Protein AF-A0A919E619-F1 (afdb_monomer_lite)

Radius of gyration: 32.6 Å; chains: 1; bounding box: 49×65×111 Å

Foldseek 3Di:
DDDDDDDDDDDDDDDDDDDDPPPPPDPPDDDPDDDVPDDDDDDVVVVVVPDDDDFFDLPPDDPVLQDAQDPPVPPLGTLLLVCLQVQFPFGFDADPSRDTHWTWHADPVVRDIDITSVRDDDADPCHLSNVRRVPCVPPDSVVSNCSNRDPPDPVVD

InterPro domains:
  IPR011089 GmrSD restriction endonucleases, C-terminal domain [PF07510] (106-152)

Organism: NCBI:txid66376

pLDDT: mean 85.02, std 18.15, range [36.44, 98.44]

Secondary structure (DSSP, 8-state):
--------PPPP-PPP--------------PPPPPTT------HHHHHHTSPP-----TT--GGGS-----SSSSS--HHHHHHHHS-SBPPEE-GGG-EES-EEEETTTTEEEESTTS-----SS-HHHHHHTTGGGS-HHHHHHHHT----GGG-

Sequence (157 aa):
MRLTRTAAAAAAVAALLIPATAHTAAAATPRSHAAPGETVTLPVREALAELPVRDEDRTGYERSKFKHWIDADRDGCNTRAEVLKAEAVLAPVQGANCTLTGGQWYSPYDDRYIDGARGLDIDHLVPLAEAWDSGAYAWSAKEREAYANDLGDDRAR

Structure (mmCIF, N/CA/C/O backbone):
data_AF-A0A919E619-F1
#
_entry.id   AF-A0A919E619-F1
#
loop_
_atom_site.group_PDB
_atom_site.id
_atom_site.type_symbol
_atom_site.label_atom_id
_atom_site.label_alt_id
_atom_site.label_comp_id
_atom_site.label_asym_id
_atom_site.label_entity_id
_atom_site.label_seq_id
_atom_site.pdbx_PDB_ins_code
_atom_site.Cartn_x
_atom_site.Cartn_y
_atom_site.Cartn_z
_atom_site.occupancy
_atom_site.B_iso_or_equiv
_atom_site.auth_seq_id
_atom_site.auth_comp_id
_atom_site.auth_asym_id
_atom_site.auth_atom_id
_atom_site.pdbx_PDB_model_num
ATOM 1 N N . MET A 1 1 ? 28.798 -51.598 -92.350 1.00 36.44 1 MET A N 1
ATOM 2 C CA . MET A 1 1 ? 29.262 -50.701 -91.266 1.00 36.44 1 MET A CA 1
ATOM 3 C C . MET A 1 1 ? 28.036 -50.290 -90.453 1.00 36.44 1 MET A C 1
ATOM 5 O O . MET A 1 1 ? 26.972 -50.169 -91.037 1.00 36.44 1 MET A O 1
ATOM 9 N N . ARG A 1 2 ? 28.172 -50.271 -89.124 1.00 47.00 2 ARG A N 1
ATOM 10 C CA . ARG A 1 2 ? 27.143 -50.451 -88.071 1.00 47.00 2 ARG A CA 1
ATOM 11 C C . ARG A 1 2 ? 25.943 -49.485 -88.120 1.00 47.00 2 ARG A C 1
ATOM 13 O O . ARG A 1 2 ? 26.144 -48.334 -88.475 1.00 47.00 2 ARG A O 1
ATOM 20 N N . LEU A 1 3 ? 24.784 -49.910 -87.584 1.00 39.28 3 LEU A N 1
ATOM 21 C CA . LEU A 1 3 ? 24.227 -49.415 -86.300 1.00 39.28 3 LEU A CA 1
ATOM 22 C C . LEU A 1 3 ? 22.817 -49.980 -86.003 1.00 39.28 3 LEU A C 1
ATOM 24 O O . LEU A 1 3 ? 21.845 -49.660 -86.673 1.00 39.28 3 LEU A O 1
ATOM 28 N N . THR A 1 4 ? 22.712 -50.781 -84.940 1.00 55.25 4 THR A N 1
ATOM 29 C CA . THR A 1 4 ? 21.477 -51.068 -84.188 1.00 55.25 4 THR A CA 1
ATOM 30 C C . THR A 1 4 ? 21.164 -49.907 -83.246 1.00 55.25 4 THR A C 1
ATOM 32 O O . THR A 1 4 ? 22.076 -49.516 -82.516 1.00 55.25 4 THR A O 1
ATOM 35 N N . ARG A 1 5 ? 19.910 -49.435 -83.155 1.00 50.75 5 ARG A N 1
ATOM 36 C CA . ARG A 1 5 ? 19.396 -48.734 -81.957 1.00 50.75 5 ARG A CA 1
ATOM 37 C C . ARG A 1 5 ? 17.894 -48.961 -81.746 1.00 50.75 5 ARG A C 1
ATOM 39 O O . ARG A 1 5 ? 17.068 -48.515 -82.532 1.00 50.75 5 ARG A O 1
ATOM 46 N N . THR A 1 6 ? 17.588 -49.640 -80.646 1.00 48.75 6 THR A N 1
ATOM 47 C CA . THR A 1 6 ? 16.303 -49.693 -79.941 1.00 48.75 6 THR A CA 1
ATOM 48 C C . THR A 1 6 ? 15.999 -48.347 -79.277 1.00 48.75 6 THR A C 1
ATOM 50 O O . THR A 1 6 ? 16.904 -47.733 -78.712 1.00 48.75 6 THR A O 1
ATOM 53 N N . ALA A 1 7 ? 14.737 -47.915 -79.296 1.00 47.16 7 ALA A N 1
ATOM 54 C CA . ALA A 1 7 ? 14.246 -46.755 -78.551 1.00 47.16 7 ALA A CA 1
ATOM 55 C C . ALA A 1 7 ? 13.403 -47.218 -77.351 1.00 47.16 7 ALA A C 1
ATOM 57 O O . ALA A 1 7 ? 12.546 -48.086 -77.501 1.00 47.16 7 ALA A O 1
ATOM 58 N N . ALA A 1 8 ? 13.645 -46.630 -76.178 1.00 47.50 8 ALA A N 1
ATOM 59 C CA . ALA A 1 8 ? 12.802 -46.751 -74.990 1.00 47.50 8 ALA A CA 1
ATOM 60 C C . ALA A 1 8 ? 12.092 -45.409 -74.752 1.00 47.50 8 ALA A C 1
ATOM 62 O O . ALA A 1 8 ? 12.715 -44.352 -74.859 1.00 47.50 8 ALA A O 1
ATOM 63 N N . ALA A 1 9 ? 10.790 -45.459 -74.470 1.00 45.00 9 ALA A N 1
ATOM 64 C CA . ALA A 1 9 ? 9.940 -44.295 -74.239 1.00 45.00 9 ALA A CA 1
ATOM 65 C C . ALA A 1 9 ? 10.062 -43.789 -72.790 1.00 45.00 9 ALA A C 1
ATOM 67 O O . ALA A 1 9 ? 10.068 -44.582 -71.850 1.00 45.00 9 ALA A O 1
ATOM 68 N N . ALA A 1 10 ? 10.139 -42.468 -72.621 1.00 45.69 10 ALA A N 1
ATOM 69 C CA . ALA A 1 10 ? 10.160 -41.79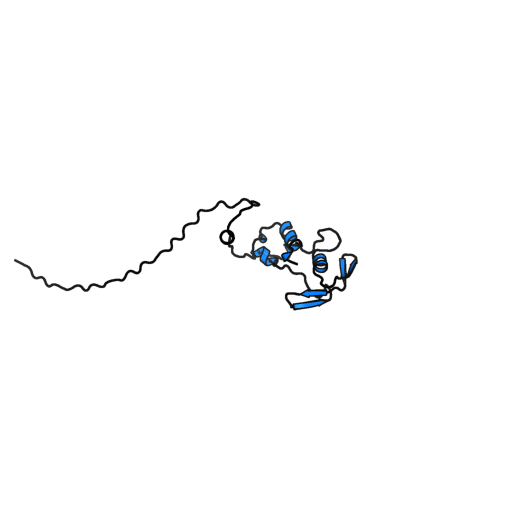1 -71.328 1.00 45.69 10 ALA A CA 1
ATOM 70 C C . ALA A 1 10 ? 8.739 -41.380 -70.902 1.00 45.69 10 ALA A C 1
ATOM 72 O O . ALA A 1 10 ? 7.985 -40.833 -71.706 1.00 45.69 10 ALA A O 1
ATOM 73 N N . ALA A 1 11 ? 8.394 -41.611 -69.634 1.00 48.22 11 ALA A N 1
ATOM 74 C CA . ALA A 1 11 ? 7.182 -41.099 -68.998 1.00 48.22 11 ALA A CA 1
ATOM 75 C C . ALA A 1 11 ? 7.477 -39.750 -68.320 1.00 48.22 11 ALA A C 1
ATOM 77 O O . ALA A 1 11 ? 8.456 -39.628 -67.583 1.00 48.22 11 ALA A O 1
ATOM 78 N N . ALA A 1 12 ? 6.637 -38.743 -68.564 1.00 47.53 12 ALA A N 1
ATOM 79 C CA . ALA A 1 12 ? 6.733 -37.425 -67.941 1.00 47.53 12 ALA A CA 1
ATOM 80 C C . ALA A 1 12 ? 5.801 -37.338 -66.720 1.00 47.53 12 ALA A C 1
ATOM 82 O O . ALA A 1 12 ? 4.609 -37.621 -66.827 1.00 47.53 12 ALA A O 1
ATOM 83 N N . VAL A 1 13 ? 6.340 -36.915 -65.574 1.00 49.47 13 VAL A N 1
ATOM 84 C CA . VAL A 1 13 ? 5.582 -36.567 -64.362 1.00 49.47 13 VAL A CA 1
ATOM 85 C C . VAL A 1 13 ? 5.574 -35.044 -64.248 1.00 49.47 13 VAL A C 1
ATOM 87 O O . VAL A 1 13 ? 6.632 -34.428 -64.143 1.00 49.47 13 VAL A O 1
ATOM 90 N N . ALA A 1 14 ? 4.393 -34.429 -64.296 1.00 51.25 14 ALA A N 1
ATOM 91 C CA . ALA A 1 14 ? 4.223 -32.991 -64.106 1.00 51.25 14 ALA A CA 1
ATOM 92 C C . ALA A 1 14 ? 4.040 -32.678 -62.611 1.00 51.25 14 ALA A C 1
ATOM 94 O O . ALA A 1 14 ? 3.075 -33.127 -61.996 1.00 51.25 14 ALA A O 1
ATOM 95 N N . ALA A 1 15 ? 4.963 -31.912 -62.028 1.00 53.16 15 ALA A N 1
ATOM 96 C CA . ALA A 1 15 ? 4.857 -31.403 -60.663 1.00 53.16 15 ALA A CA 1
ATOM 97 C C . ALA A 1 15 ? 4.093 -30.066 -60.654 1.00 53.16 15 ALA A C 1
ATOM 99 O O . ALA A 1 15 ? 4.497 -29.117 -61.326 1.00 53.16 15 ALA A O 1
ATOM 100 N N . LEU A 1 16 ? 2.996 -29.986 -59.893 1.00 48.22 16 LEU A N 1
ATOM 101 C CA . LEU A 1 16 ? 2.270 -28.739 -59.631 1.00 48.22 16 LEU A CA 1
ATOM 102 C C . LEU A 1 16 ? 3.033 -27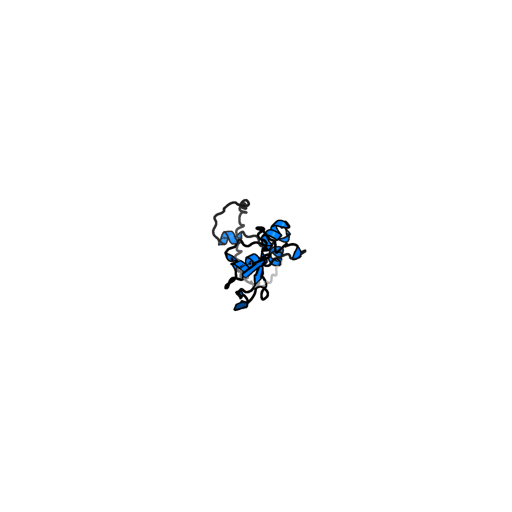.916 -58.578 1.00 48.22 16 LEU A C 1
ATOM 104 O O . LEU A 1 16 ? 3.170 -28.341 -57.432 1.00 48.22 16 LEU A O 1
ATOM 108 N N . LEU A 1 17 ? 3.513 -26.734 -58.962 1.00 50.62 17 LEU A N 1
ATOM 109 C CA . LEU A 1 17 ? 4.128 -25.753 -58.066 1.00 50.62 17 LEU A CA 1
ATOM 110 C C . LEU A 1 17 ? 3.039 -24.835 -57.493 1.00 50.62 17 LEU A C 1
ATOM 112 O O . LEU A 1 17 ? 2.422 -24.071 -58.233 1.00 50.62 17 LEU A O 1
ATOM 116 N N . ILE A 1 18 ? 2.813 -24.891 -56.180 1.00 58.03 18 ILE A N 1
ATOM 117 C CA . ILE A 1 18 ? 2.007 -23.899 -55.455 1.00 58.03 18 ILE A CA 1
ATOM 118 C C . ILE A 1 18 ? 2.952 -22.749 -55.067 1.00 58.03 18 ILE A C 1
ATOM 120 O O . ILE A 1 18 ? 3.949 -23.009 -54.389 1.00 58.03 18 ILE A O 1
ATOM 124 N N . PRO A 1 19 ? 2.699 -21.491 -55.470 1.00 51.16 19 PRO A N 1
ATOM 125 C CA . PRO A 1 19 ? 3.537 -20.378 -55.053 1.00 51.16 19 PRO A CA 1
ATOM 126 C C . PRO A 1 19 ? 3.273 -20.068 -53.576 1.00 51.16 19 PRO A C 1
ATOM 128 O O . PRO A 1 19 ? 2.187 -19.633 -53.198 1.00 51.16 19 PRO A O 1
ATOM 131 N N . ALA A 1 20 ? 4.278 -20.292 -52.731 1.00 58.88 20 ALA A N 1
ATOM 132 C CA . ALA A 1 20 ? 4.285 -19.797 -51.363 1.00 58.88 20 ALA A CA 1
ATOM 133 C C . ALA A 1 20 ? 4.417 -18.267 -51.401 1.00 58.88 20 ALA A C 1
ATOM 135 O O . ALA A 1 20 ? 5.482 -17.731 -51.707 1.00 58.88 20 ALA A O 1
ATOM 136 N N . THR A 1 21 ? 3.335 -17.546 -51.114 1.00 54.69 21 THR A N 1
ATOM 137 C CA . THR A 1 21 ? 3.385 -16.097 -50.905 1.00 54.69 21 THR A CA 1
ATOM 138 C C . THR A 1 21 ? 4.085 -15.818 -49.579 1.00 54.69 21 THR A C 1
ATOM 140 O O . THR A 1 21 ? 3.446 -15.768 -48.526 1.00 54.69 21 THR A O 1
ATOM 143 N N . ALA A 1 22 ? 5.406 -15.655 -49.622 1.00 56.50 22 ALA A N 1
ATOM 144 C CA . ALA A 1 22 ? 6.169 -15.117 -48.508 1.00 56.50 22 ALA A CA 1
ATOM 145 C C . ALA A 1 22 ? 5.629 -13.715 -48.188 1.00 56.50 22 ALA A C 1
ATOM 147 O O . ALA A 1 22 ? 5.787 -12.783 -48.974 1.00 56.50 22 ALA A O 1
ATOM 148 N N . HIS A 1 23 ? 4.947 -13.572 -47.051 1.00 51.53 23 HIS A N 1
ATOM 149 C CA . HIS A 1 23 ? 4.651 -12.259 -46.496 1.00 51.53 23 HIS A CA 1
ATOM 150 C C . HIS A 1 23 ? 5.977 -11.684 -46.003 1.00 51.53 23 HIS A C 1
ATOM 152 O O . HIS A 1 23 ? 6.459 -12.036 -44.929 1.00 51.53 23 HIS A O 1
ATOM 158 N N . THR A 1 24 ? 6.607 -10.836 -46.811 1.00 51.97 24 THR A N 1
ATOM 159 C CA . THR A 1 24 ? 7.704 -9.993 -46.343 1.00 51.97 24 THR A CA 1
ATOM 160 C C . THR A 1 24 ? 7.132 -9.022 -45.322 1.00 51.97 24 THR A C 1
ATOM 162 O O . THR A 1 24 ? 6.501 -8.032 -45.690 1.00 51.97 24 THR A O 1
ATOM 165 N N . ALA A 1 25 ? 7.327 -9.323 -44.039 1.00 58.81 25 ALA A N 1
ATOM 166 C CA . ALA A 1 25 ? 7.185 -8.339 -42.980 1.00 58.81 25 ALA A CA 1
ATOM 167 C C . ALA A 1 25 ? 8.130 -7.180 -43.316 1.00 58.81 25 ALA A C 1
ATOM 169 O O . ALA A 1 25 ? 9.348 -7.361 -43.374 1.00 58.81 25 ALA A O 1
ATOM 170 N N . ALA A 1 26 ? 7.568 -6.012 -43.626 1.00 54.78 26 ALA A N 1
ATOM 171 C CA . ALA A 1 26 ? 8.360 -4.808 -43.795 1.00 54.78 26 ALA A CA 1
ATOM 172 C C . ALA A 1 26 ? 9.127 -4.576 -42.488 1.00 54.78 26 ALA A C 1
ATOM 174 O O . ALA A 1 26 ? 8.517 -4.462 -41.425 1.00 54.78 26 ALA A O 1
ATOM 175 N N . ALA A 1 27 ? 10.458 -4.565 -42.561 1.00 56.19 27 ALA A N 1
ATOM 176 C CA . ALA A 1 27 ? 11.293 -4.237 -41.419 1.00 56.19 27 ALA A CA 1
ATOM 177 C C . ALA A 1 27 ? 10.933 -2.819 -40.960 1.00 56.19 27 ALA A C 1
ATOM 179 O O . ALA A 1 27 ? 11.127 -1.856 -41.704 1.00 56.19 27 ALA A O 1
ATOM 180 N N . ALA A 1 28 ? 10.358 -2.705 -39.762 1.00 56.31 28 ALA A N 1
ATOM 181 C CA . ALA A 1 28 ? 10.096 -1.420 -39.142 1.00 56.31 28 ALA A CA 1
ATOM 182 C C . ALA A 1 28 ? 11.437 -0.702 -38.950 1.00 56.31 28 ALA A C 1
ATOM 184 O O . ALA A 1 28 ? 12.350 -1.224 -38.310 1.00 56.31 28 ALA A O 1
ATOM 185 N N . THR A 1 29 ? 11.575 0.481 -39.543 1.00 53.09 29 THR A N 1
ATOM 186 C CA . THR A 1 29 ? 12.697 1.375 -39.265 1.00 53.09 29 THR A CA 1
ATOM 187 C C . THR A 1 29 ? 12.695 1.656 -37.761 1.00 53.09 29 THR A C 1
ATOM 189 O O . THR A 1 29 ? 11.638 2.045 -37.256 1.00 53.09 29 THR A O 1
ATOM 192 N N . PRO A 1 30 ? 13.809 1.474 -37.027 1.00 49.94 30 PRO A N 1
ATOM 193 C CA . PRO A 1 30 ? 13.835 1.789 -35.606 1.00 49.94 30 PRO A CA 1
ATOM 194 C C . PRO A 1 30 ? 13.538 3.280 -35.451 1.00 49.94 30 PRO A C 1
ATOM 196 O O . PRO A 1 30 ? 14.327 4.132 -35.869 1.00 49.94 30 PRO A O 1
ATOM 199 N N . ARG A 1 31 ? 12.359 3.605 -34.916 1.00 60.06 31 ARG A N 1
ATOM 200 C CA . ARG A 1 31 ? 12.050 4.972 -34.510 1.00 60.06 31 ARG A CA 1
ATOM 201 C C . ARG A 1 31 ? 12.901 5.275 -33.286 1.00 60.06 31 ARG A C 1
ATOM 203 O O . ARG A 1 31 ? 13.039 4.436 -32.401 1.00 60.06 31 ARG A O 1
ATOM 210 N N . SER A 1 32 ? 13.492 6.466 -33.258 1.00 64.19 32 SER A N 1
ATOM 211 C CA . SER A 1 32 ? 14.157 6.969 -32.059 1.00 64.19 32 SER A CA 1
ATOM 212 C C . SER A 1 32 ? 13.169 6.887 -30.899 1.00 64.19 32 SER A C 1
ATOM 214 O O . SER A 1 32 ? 12.089 7.469 -30.989 1.00 64.19 32 SER A O 1
ATOM 216 N N . HIS A 1 33 ? 13.516 6.161 -29.836 1.00 69.62 33 HIS A N 1
ATOM 217 C CA . HIS A 1 33 ? 12.731 6.199 -28.610 1.00 69.62 33 HIS A CA 1
ATOM 218 C C . HIS A 1 33 ? 12.692 7.641 -28.103 1.00 69.62 33 HIS A C 1
ATOM 220 O O . HIS A 1 33 ? 13.710 8.339 -28.122 1.00 69.62 33 HIS A O 1
ATOM 226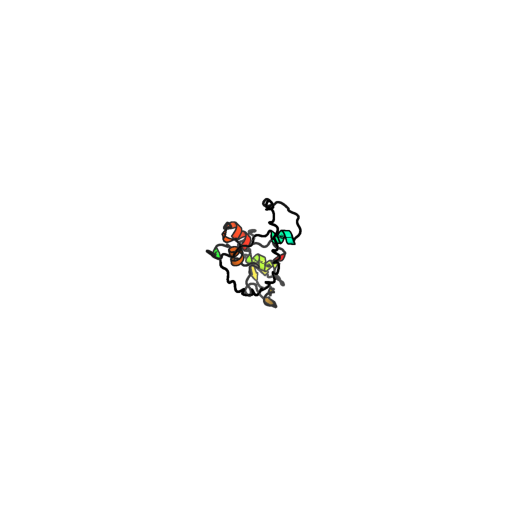 N N . ALA A 1 34 ? 11.506 8.082 -27.698 1.00 74.56 34 ALA A N 1
ATOM 227 C CA . ALA A 1 34 ? 11.336 9.380 -27.074 1.00 74.56 34 ALA A CA 1
ATOM 228 C C . ALA A 1 34 ? 12.135 9.444 -25.769 1.00 74.56 34 ALA A C 1
ATOM 230 O O . ALA A 1 34 ? 12.320 8.428 -25.086 1.00 74.56 34 ALA A O 1
ATOM 231 N N . ALA A 1 35 ? 12.633 10.629 -25.430 1.00 78.94 35 ALA A N 1
ATOM 232 C CA . ALA A 1 35 ? 13.346 10.814 -24.175 1.00 78.94 35 ALA A CA 1
ATOM 233 C C . ALA A 1 35 ? 12.387 10.630 -22.978 1.00 78.94 35 ALA A C 1
ATOM 235 O O . ALA A 1 35 ? 11.189 10.902 -23.098 1.00 78.94 35 ALA A O 1
ATOM 236 N N . PRO A 1 36 ? 12.877 10.205 -21.796 1.00 76.69 36 PRO A N 1
ATOM 237 C CA . PRO A 1 36 ? 12.048 10.150 -20.594 1.00 76.69 36 PRO A CA 1
ATOM 238 C C . PRO A 1 36 ? 11.363 11.500 -20.325 1.00 76.69 36 PRO A C 1
ATOM 240 O O . PRO A 1 36 ? 12.031 12.527 -20.220 1.00 76.69 36 PRO A O 1
ATOM 243 N N . GLY A 1 37 ? 10.031 11.495 -20.221 1.00 79.50 37 GLY A N 1
ATOM 244 C CA . GLY A 1 37 ? 9.216 12.699 -20.001 1.00 79.50 37 GLY A CA 1
ATOM 245 C C . GLY A 1 37 ? 8.816 13.468 -21.269 1.00 79.50 37 GLY A C 1
ATOM 246 O O . GLY A 1 37 ? 8.086 14.453 -21.171 1.00 79.50 37 GLY A O 1
ATOM 247 N N . GLU A 1 38 ? 9.244 13.033 -22.455 1.00 87.75 38 GLU A N 1
ATOM 248 C CA . GLU A 1 38 ? 8.795 13.608 -23.722 1.00 87.75 38 GLU A CA 1
ATOM 249 C C . GLU A 1 38 ? 7.346 13.197 -24.026 1.00 87.75 38 GLU A C 1
ATOM 251 O O . GLU A 1 38 ? 6.972 12.026 -23.946 1.00 87.75 38 GLU A O 1
ATOM 256 N N . THR A 1 39 ? 6.511 14.172 -24.387 1.00 87.38 39 THR A N 1
ATOM 257 C CA . THR A 1 39 ? 5.135 13.898 -24.814 1.00 87.38 39 THR A CA 1
ATOM 258 C C . THR A 1 39 ? 5.126 13.510 -26.286 1.00 87.38 39 THR A C 1
ATOM 260 O O . THR A 1 39 ? 5.416 14.337 -27.149 1.00 87.38 39 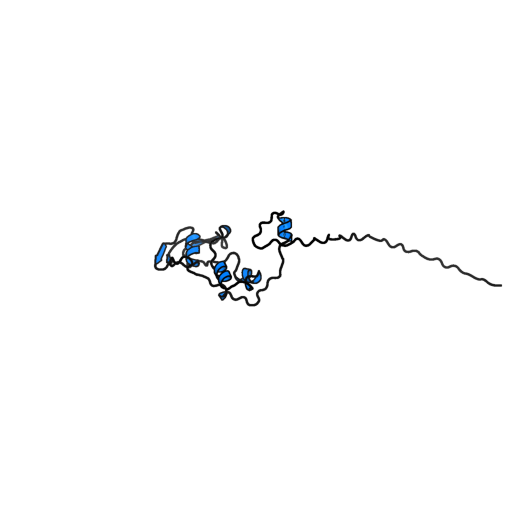THR A O 1
ATOM 263 N N . VAL A 1 40 ? 4.736 12.271 -26.579 1.00 85.19 40 VAL A N 1
ATOM 264 C CA . VAL A 1 40 ? 4.594 11.763 -27.949 1.00 85.19 40 VAL A CA 1
ATOM 265 C C . VAL A 1 40 ? 3.117 11.563 -28.271 1.00 85.19 40 VAL A C 1
ATOM 267 O O . VAL A 1 40 ? 2.365 11.028 -27.461 1.00 85.19 40 VAL A O 1
ATOM 270 N N . THR A 1 41 ? 2.690 11.973 -29.468 1.00 90.44 41 THR A N 1
ATOM 271 C CA . THR A 1 41 ? 1.334 11.712 -29.976 1.00 90.44 41 THR A CA 1
ATOM 272 C C . THR A 1 41 ? 1.396 10.701 -31.114 1.00 90.44 41 THR A C 1
ATOM 274 O O . THR A 1 41 ? 2.025 10.958 -32.138 1.00 90.44 41 THR A O 1
ATOM 277 N N . LEU A 1 42 ? 0.734 9.559 -30.938 1.00 90.31 42 LEU A N 1
ATOM 278 C CA . LEU A 1 42 ? 0.667 8.476 -31.914 1.00 90.31 42 LEU A CA 1
ATOM 279 C C . LEU A 1 42 ? -0.644 7.685 -31.748 1.00 90.31 42 LEU A C 1
ATOM 281 O O . LEU A 1 42 ? -1.249 7.726 -30.672 1.00 90.31 42 LEU A O 1
ATOM 285 N N . PRO A 1 43 ? -1.120 6.971 -32.786 1.00 94.94 43 PRO A N 1
ATOM 286 C CA . PRO A 1 43 ? -2.285 6.100 -32.661 1.00 94.94 43 PRO A CA 1
ATOM 287 C C . PRO A 1 43 ? -2.079 5.034 -31.574 1.00 94.94 43 PRO A C 1
ATOM 289 O O . PRO A 1 43 ? -1.019 4.419 -31.502 1.00 94.94 43 PRO A O 1
ATOM 292 N N . VAL A 1 44 ? -3.108 4.742 -30.767 1.00 93.06 44 VAL A N 1
ATOM 293 C CA . VAL A 1 44 ? -2.978 3.828 -29.609 1.00 93.06 44 VAL A CA 1
ATOM 294 C C . VAL A 1 44 ? -2.446 2.439 -29.977 1.00 93.06 44 VAL A C 1
ATOM 296 O O . VAL A 1 44 ? -1.662 1.866 -29.233 1.00 93.06 44 VAL A O 1
ATOM 299 N N . ARG A 1 45 ? -2.819 1.893 -31.145 1.00 94.62 45 ARG A N 1
ATOM 300 C CA . ARG A 1 45 ? -2.301 0.590 -31.601 1.00 94.62 45 ARG A CA 1
ATOM 301 C C . ARG A 1 45 ? -0.805 0.632 -31.879 1.00 94.62 45 ARG A C 1
ATOM 303 O O . ARG A 1 45 ? -0.128 -0.351 -31.615 1.00 94.62 45 ARG A O 1
ATOM 310 N N . GLU A 1 46 ? -0.312 1.747 -32.411 1.00 92.44 46 GLU A N 1
ATOM 311 C CA . GLU A 1 46 ? 1.120 1.937 -32.632 1.00 92.44 46 GLU A CA 1
ATOM 312 C C . GLU A 1 46 ? 1.836 2.082 -31.288 1.00 92.44 46 GLU A C 1
ATOM 314 O O . GLU A 1 46 ? 2.842 1.421 -31.081 1.00 92.44 46 GLU A O 1
ATOM 319 N N . ALA A 1 47 ? 1.266 2.829 -30.334 1.00 90.19 47 ALA A N 1
ATOM 320 C CA . ALA A 1 47 ? 1.834 2.951 -28.989 1.00 90.19 47 ALA A CA 1
ATOM 321 C C . ALA A 1 47 ? 1.946 1.601 -28.270 1.00 90.19 47 ALA A C 1
ATOM 323 O O . ALA A 1 47 ? 2.977 1.298 -27.681 1.00 90.19 47 ALA A O 1
ATOM 324 N N . LEU A 1 48 ? 0.903 0.770 -28.352 1.00 92.12 48 LEU A N 1
ATOM 325 C CA . LEU A 1 48 ? 0.905 -0.568 -27.761 1.00 92.12 48 LEU A CA 1
ATOM 326 C C . LEU A 1 48 ? 1.937 -1.491 -28.419 1.00 92.12 48 LEU A C 1
ATOM 328 O O . LEU A 1 48 ? 2.555 -2.291 -27.726 1.00 92.12 48 LEU A O 1
ATOM 332 N N . ALA A 1 49 ? 2.134 -1.379 -29.735 1.00 92.00 49 ALA A N 1
ATOM 333 C CA . ALA A 1 49 ? 3.118 -2.181 -30.460 1.00 92.00 49 ALA A CA 1
ATOM 334 C C . ALA A 1 49 ? 4.574 -1.821 -30.105 1.00 92.00 49 ALA A C 1
ATOM 336 O O . ALA A 1 49 ? 5.467 -2.635 -30.323 1.00 92.00 49 ALA A O 1
ATOM 337 N N . GLU A 1 50 ? 4.806 -0.625 -29.563 1.00 87.69 50 GLU A N 1
ATOM 338 C CA . GLU A 1 50 ? 6.126 -0.151 -29.125 1.00 87.69 50 GLU A CA 1
ATOM 339 C C . GLU A 1 50 ? 6.432 -0.535 -27.662 1.00 87.69 50 GLU A C 1
ATOM 341 O O . GLU A 1 50 ? 7.560 -0.346 -27.202 1.00 87.69 50 GLU A O 1
ATOM 346 N N . LEU A 1 51 ? 5.462 -1.075 -26.906 1.00 88.19 51 LEU A N 1
ATOM 347 C CA . LEU A 1 51 ? 5.703 -1.497 -25.526 1.00 88.19 51 LEU A CA 1
ATOM 348 C C . LEU A 1 51 ? 6.642 -2.714 -25.491 1.00 88.19 51 LEU A C 1
ATOM 350 O O . LEU A 1 51 ? 6.357 -3.732 -26.128 1.00 88.19 51 LEU A O 1
ATOM 354 N N . PRO A 1 52 ? 7.747 -2.653 -24.727 1.00 86.38 52 PRO A N 1
ATOM 355 C CA . PRO A 1 52 ? 8.642 -3.788 -24.596 1.00 86.38 52 PRO A CA 1
ATOM 356 C C . PRO A 1 52 ? 7.943 -4.921 -23.842 1.00 86.38 52 PRO A C 1
ATOM 358 O O . PRO A 1 52 ? 7.523 -4.753 -22.700 1.00 86.38 52 PRO A O 1
ATOM 361 N N . VAL A 1 53 ? 7.876 -6.094 -24.469 1.00 90.44 53 VAL A N 1
ATOM 362 C CA . VAL A 1 53 ? 7.455 -7.337 -23.816 1.00 90.44 53 VAL A CA 1
ATOM 363 C C . VAL A 1 53 ? 8.689 -8.001 -23.218 1.00 90.44 53 VAL A C 1
ATOM 365 O O . VAL A 1 53 ? 9.719 -8.129 -23.885 1.00 90.44 53 VAL A O 1
ATOM 368 N N . ARG A 1 54 ? 8.599 -8.395 -21.951 1.00 87.62 54 ARG A N 1
ATOM 369 C CA . ARG A 1 54 ? 9.655 -9.103 -21.226 1.00 87.62 54 ARG A CA 1
ATOM 370 C C . ARG A 1 54 ? 9.039 -10.243 -20.432 1.00 87.62 54 ARG A C 1
ATOM 372 O O . ARG A 1 54 ? 7.862 -10.180 -20.094 1.00 87.62 54 ARG A O 1
ATOM 379 N N . ASP A 1 55 ? 9.854 -11.248 -20.150 1.00 92.25 55 ASP A N 1
ATOM 380 C CA . ASP A 1 55 ? 9.477 -12.324 -19.242 1.00 92.25 55 ASP A CA 1
ATOM 381 C C . ASP A 1 55 ? 9.461 -11.810 -17.794 1.00 92.25 55 ASP A C 1
ATOM 383 O O . ASP A 1 55 ? 10.280 -10.967 -17.417 1.00 92.25 55 ASP A O 1
ATOM 387 N N . GLU A 1 56 ? 8.538 -12.340 -16.995 1.00 92.00 56 GLU A N 1
ATOM 388 C CA . GLU A 1 56 ? 8.475 -12.130 -15.547 1.00 92.00 56 GLU A CA 1
ATOM 389 C C . GLU A 1 56 ? 9.675 -12.793 -14.844 1.00 92.00 56 GLU A C 1
ATOM 391 O O . GLU A 1 56 ? 10.040 -13.931 -15.160 1.00 92.00 56 GLU A O 1
ATOM 396 N N . ASP A 1 57 ? 10.268 -12.117 -13.850 1.00 92.38 57 ASP A N 1
ATOM 397 C CA . ASP A 1 57 ? 11.352 -12.679 -13.028 1.00 92.38 57 ASP A CA 1
ATOM 398 C C . ASP A 1 57 ? 11.167 -12.411 -11.525 1.00 92.38 57 ASP A C 1
ATOM 400 O O . ASP A 1 57 ? 11.390 -11.309 -11.022 1.00 92.38 57 ASP A O 1
ATOM 404 N N . ARG A 1 58 ? 10.849 -13.476 -10.779 1.00 96.50 58 ARG A N 1
ATOM 405 C CA . ARG A 1 58 ? 10.665 -13.435 -9.318 1.00 96.50 58 ARG A CA 1
ATOM 406 C C . ARG A 1 58 ? 11.946 -13.611 -8.513 1.00 96.50 58 ARG A C 1
ATOM 408 O O . ARG A 1 58 ? 11.919 -13.651 -7.277 1.00 96.50 58 ARG A O 1
ATOM 415 N N . THR A 1 59 ? 13.085 -13.775 -9.173 1.00 97.62 59 THR A N 1
ATOM 416 C CA . THR A 1 59 ? 14.349 -14.070 -8.499 1.00 97.62 59 THR A CA 1
ATOM 417 C C . THR A 1 59 ? 14.679 -12.986 -7.476 1.00 97.62 59 THR A C 1
ATOM 419 O O . THR A 1 59 ? 14.710 -11.795 -7.773 1.00 97.62 59 THR A O 1
ATOM 422 N N . GLY A 1 60 ? 14.927 -13.405 -6.233 1.00 97.25 60 GLY A N 1
ATOM 423 C CA . GLY A 1 60 ? 15.284 -12.498 -5.144 1.00 97.25 60 GLY A CA 1
ATOM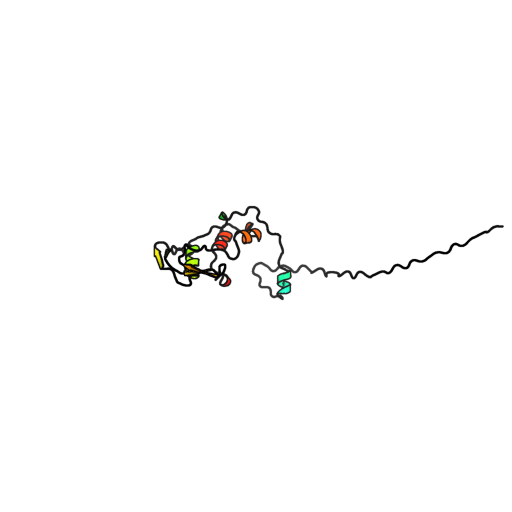 424 C C . GLY A 1 60 ? 14.128 -11.671 -4.577 1.00 97.25 60 GLY A C 1
ATOM 425 O O . GLY A 1 60 ? 14.393 -10.779 -3.766 1.00 97.25 60 GLY A O 1
ATOM 426 N N . TYR A 1 61 ? 12.874 -11.942 -4.948 1.00 98.06 61 TYR A N 1
ATOM 427 C CA . TYR A 1 61 ? 11.729 -11.287 -4.326 1.00 98.06 61 TYR A CA 1
ATOM 428 C C . TYR A 1 61 ? 11.655 -11.591 -2.825 1.00 98.06 61 TYR A C 1
ATOM 430 O O . TYR A 1 61 ? 11.674 -12.742 -2.390 1.00 98.06 61 TYR A O 1
ATOM 438 N N . GLU A 1 62 ? 11.501 -10.535 -2.033 1.00 98.19 62 GLU A N 1
ATOM 439 C CA . GLU A 1 62 ? 11.151 -10.608 -0.620 1.00 98.19 62 GLU A CA 1
ATOM 440 C C . GLU A 1 62 ? 10.148 -9.493 -0.333 1.00 98.19 62 GLU A C 1
ATOM 442 O O . GLU A 1 62 ? 10.436 -8.320 -0.582 1.00 98.19 62 GLU A O 1
ATOM 447 N N . ARG A 1 63 ? 8.983 -9.829 0.234 1.00 96.56 63 ARG A N 1
ATOM 448 C CA . ARG A 1 63 ? 7.942 -8.832 0.540 1.00 96.56 63 ARG A CA 1
ATOM 449 C C . ARG A 1 63 ? 8.456 -7.709 1.447 1.00 96.56 63 ARG A C 1
ATOM 451 O O . ARG A 1 63 ? 8.067 -6.561 1.282 1.00 96.56 63 ARG A O 1
ATOM 458 N N . SER A 1 64 ? 9.378 -8.021 2.356 1.00 97.44 64 SER A N 1
ATOM 459 C CA . SER A 1 64 ? 10.031 -7.062 3.259 1.00 97.44 64 SER A CA 1
ATOM 460 C C . SER A 1 64 ? 10.841 -5.970 2.544 1.00 97.44 64 SER A C 1
ATOM 462 O O . SER A 1 64 ? 11.117 -4.938 3.154 1.00 97.44 64 SER A O 1
ATOM 464 N N . LYS A 1 65 ? 11.199 -6.142 1.260 1.00 98.06 65 LYS A N 1
ATOM 465 C CA . LYS A 1 65 ? 11.867 -5.103 0.447 1.00 98.06 65 LYS A CA 1
ATOM 466 C C . LYS A 1 65 ? 10.943 -3.942 0.075 1.00 98.06 65 LYS A C 1
ATOM 468 O O . LYS A 1 65 ? 11.434 -2.912 -0.392 1.00 98.06 65 LYS A O 1
ATOM 473 N N . PHE A 1 66 ? 9.640 -4.109 0.289 1.00 98.44 66 PHE A N 1
ATOM 474 C CA . PHE A 1 66 ? 8.605 -3.094 0.156 1.00 98.44 66 PHE A CA 1
ATOM 475 C C . PHE A 1 66 ? 8.176 -2.663 1.558 1.00 98.44 66 PHE A C 1
ATOM 477 O O . PHE A 1 66 ? 7.297 -3.266 2.175 1.00 98.44 66 PHE A O 1
ATOM 484 N N . LYS A 1 67 ? 8.835 -1.635 2.099 1.00 97.94 67 LYS A N 1
ATOM 485 C CA . LYS A 1 67 ? 8.472 -1.093 3.409 1.00 97.94 67 LYS A CA 1
ATOM 486 C C . LYS A 1 67 ? 7.072 -0.484 3.326 1.00 97.94 67 LYS A C 1
ATOM 488 O O . LYS A 1 67 ? 6.866 0.495 2.624 1.00 97.94 67 LYS A O 1
ATOM 493 N N . HIS A 1 68 ? 6.127 -1.074 4.045 1.00 93.56 68 HIS A N 1
ATOM 494 C CA . HIS A 1 68 ? 4.732 -0.639 4.102 1.00 93.56 68 HIS A CA 1
ATOM 495 C C . HIS A 1 68 ? 4.364 -0.035 5.460 1.00 93.56 68 HIS A C 1
ATOM 497 O O . HIS A 1 68 ? 5.116 -0.158 6.432 1.00 93.56 68 HIS A O 1
ATOM 503 N N . TRP A 1 69 ? 3.183 0.577 5.512 1.00 95.50 69 TRP A N 1
ATOM 504 C CA . TRP A 1 69 ? 2.574 1.149 6.712 1.00 95.50 69 TRP A CA 1
ATOM 505 C C . TRP A 1 69 ? 3.400 2.279 7.316 1.00 95.50 69 TRP A C 1
ATOM 507 O O . TRP A 1 69 ? 3.630 2.328 8.527 1.00 95.50 69 TRP A O 1
ATOM 517 N N . ILE A 1 70 ? 3.830 3.198 6.455 1.00 97.69 70 ILE A N 1
ATOM 518 C CA . ILE A 1 70 ? 4.444 4.450 6.890 1.00 97.69 70 ILE A CA 1
ATOM 519 C C . ILE A 1 70 ? 3.369 5.458 7.297 1.00 97.69 70 ILE A C 1
ATOM 521 O O . ILE A 1 70 ? 2.240 5.401 6.825 1.00 97.69 70 ILE A O 1
ATOM 525 N N . ASP A 1 71 ? 3.748 6.391 8.157 1.00 97.06 71 ASP A N 1
ATOM 526 C CA . ASP A 1 71 ? 2.993 7.610 8.437 1.00 97.06 71 ASP A CA 1
ATOM 527 C C . ASP A 1 71 ? 3.631 8.734 7.600 1.00 97.06 71 ASP A C 1
ATOM 529 O O . ASP A 1 71 ? 4.693 9.265 7.947 1.00 97.06 71 ASP A O 1
ATOM 533 N N . ALA A 1 72 ? 3.082 8.955 6.403 1.00 95.31 72 ALA A N 1
ATOM 534 C CA . ALA A 1 72 ? 3.704 9.793 5.376 1.00 95.31 72 ALA A CA 1
ATOM 535 C C . ALA A 1 72 ? 3.552 11.292 5.674 1.00 95.31 72 ALA A C 1
ATOM 537 O O . ALA A 1 72 ? 4.487 12.065 5.435 1.00 95.31 72 ALA A O 1
ATOM 538 N N . ASP A 1 73 ? 2.399 11.693 6.207 1.00 94.69 73 ASP A N 1
ATOM 539 C CA . ASP A 1 73 ? 2.050 13.074 6.545 1.00 94.69 73 ASP A CA 1
ATOM 540 C C . ASP A 1 73 ? 2.268 13.414 8.030 1.00 94.69 73 ASP A C 1
ATOM 542 O O . ASP A 1 73 ? 2.258 14.594 8.391 1.00 94.69 73 ASP A O 1
ATOM 546 N N . ARG A 1 74 ? 2.623 12.417 8.852 1.00 95.62 74 ARG A N 1
ATOM 547 C CA . ARG A 1 74 ? 2.978 12.548 10.274 1.00 95.62 74 ARG A CA 1
ATOM 548 C C . ARG A 1 74 ? 1.798 12.958 11.146 1.00 95.62 74 ARG A C 1
ATOM 550 O O . ARG A 1 74 ? 1.992 13.677 12.133 1.00 95.62 74 ARG A O 1
ATOM 557 N N . ASP A 1 75 ? 0.597 12.513 10.792 1.00 94.94 75 ASP A N 1
ATOM 558 C CA . ASP A 1 75 ? -0.619 12.753 11.572 1.00 94.94 75 ASP A CA 1
ATOM 559 C C . ASP A 1 75 ? -0.885 11.654 12.631 1.00 94.94 75 ASP A C 1
ATOM 561 O O . ASP A 1 75 ? -1.795 11.775 13.460 1.00 94.94 75 ASP A O 1
ATOM 565 N N . GLY A 1 76 ? -0.043 10.614 12.665 1.00 95.81 76 GLY A N 1
ATOM 566 C CA . GLY A 1 76 ? -0.153 9.468 13.566 1.00 95.81 76 GLY A CA 1
ATOM 567 C C . GLY A 1 76 ? -0.950 8.293 12.993 1.00 95.81 76 GLY A C 1
ATOM 568 O O . GLY A 1 76 ? -1.070 7.264 13.669 1.00 95.81 76 GLY A O 1
ATOM 569 N N . CYS A 1 77 ? -1.481 8.412 11.779 1.00 97.50 77 CYS A N 1
ATOM 570 C CA . CYS A 1 77 ? -2.099 7.338 11.024 1.00 97.50 77 CYS A CA 1
ATOM 571 C C . CYS A 1 77 ? -1.117 6.799 9.981 1.00 97.50 77 CYS A C 1
ATOM 573 O O . CYS A 1 77 ? -0.543 7.518 9.173 1.00 97.50 77 CYS A O 1
ATOM 575 N N . ASN A 1 78 ? -0.914 5.484 9.976 1.00 97.50 78 ASN A N 1
ATOM 576 C CA . ASN A 1 78 ? -0.148 4.871 8.899 1.00 97.50 78 ASN A CA 1
ATOM 577 C C . ASN A 1 78 ? -1.019 4.671 7.651 1.00 97.50 78 ASN A C 1
ATOM 579 O O . ASN A 1 78 ? -2.247 4.696 7.728 1.00 97.50 78 ASN A O 1
ATOM 583 N N . THR A 1 79 ? -0.393 4.355 6.517 1.00 97.31 79 THR A N 1
ATOM 584 C CA . THR A 1 79 ? -1.088 4.109 5.245 1.00 97.31 79 THR A CA 1
ATOM 585 C C . THR A 1 79 ? -2.255 3.120 5.371 1.00 97.31 79 THR A C 1
ATOM 587 O O . THR A 1 79 ? -3.284 3.315 4.737 1.00 97.31 79 THR A O 1
ATOM 590 N N . ARG A 1 80 ? -2.167 2.093 6.234 1.00 97.06 80 ARG A N 1
ATOM 591 C CA . ARG A 1 80 ? -3.293 1.169 6.465 1.00 97.06 80 ARG A CA 1
ATOM 592 C C . ARG A 1 80 ? -4.502 1.891 7.060 1.00 97.06 80 ARG A C 1
ATOM 594 O O . ARG A 1 80 ? -5.633 1.633 6.657 1.00 97.06 80 ARG A O 1
ATOM 601 N N . ALA A 1 81 ? -4.277 2.730 8.066 1.00 97.38 81 ALA A N 1
ATOM 602 C CA . ALA A 1 81 ? -5.338 3.503 8.693 1.00 97.38 81 ALA A CA 1
ATOM 603 C C . ALA A 1 81 ? -5.909 4.556 7.732 1.00 97.38 81 ALA A C 1
ATOM 605 O O . ALA A 1 81 ? -7.124 4.744 7.720 1.00 97.38 81 ALA A O 1
ATOM 606 N N . GLU A 1 82 ? -5.070 5.156 6.885 1.00 96.88 82 GLU A N 1
ATOM 607 C CA . GLU A 1 82 ? -5.520 6.082 5.841 1.00 96.88 82 GLU A CA 1
ATOM 608 C C . GLU A 1 82 ? -6.464 5.415 4.841 1.00 96.88 82 GLU A C 1
ATOM 610 O O . GLU A 1 82 ? -7.558 5.928 4.605 1.00 96.88 82 GLU A O 1
ATOM 615 N N . VAL A 1 83 ? -6.110 4.231 4.332 1.00 96.31 83 VAL A N 1
ATOM 616 C CA . VAL A 1 83 ? -6.995 3.465 3.438 1.00 96.31 83 VAL A CA 1
ATOM 617 C C . VAL A 1 83 ? -8.311 3.127 4.135 1.00 96.31 83 VAL A C 1
ATOM 619 O O . VAL A 1 83 ? -9.387 3.382 3.601 1.00 96.31 83 VAL A O 1
ATOM 622 N N . LEU A 1 84 ? -8.253 2.634 5.376 1.00 97.12 84 LEU A N 1
ATOM 623 C CA . LEU A 1 84 ? -9.463 2.305 6.128 1.00 97.12 84 LEU A CA 1
ATOM 624 C C . LEU A 1 84 ? -10.379 3.510 6.355 1.00 97.12 84 LEU A C 1
ATOM 626 O O . LEU A 1 84 ? -11.595 3.342 6.340 1.00 97.12 84 LEU A O 1
ATOM 630 N N . LYS A 1 85 ? -9.827 4.704 6.586 1.00 96.69 85 LYS A N 1
ATOM 631 C CA . LYS A 1 85 ? -10.611 5.941 6.704 1.00 96.69 85 LYS A CA 1
ATOM 632 C C . LYS A 1 85 ? -11.231 6.328 5.360 1.00 96.69 85 LYS A C 1
ATOM 634 O O . LYS A 1 85 ? -12.393 6.723 5.334 1.00 96.69 85 LYS A O 1
ATOM 639 N N . ALA A 1 86 ? -10.464 6.224 4.276 1.00 95.38 86 ALA A N 1
ATOM 640 C CA . ALA A 1 86 ? -10.873 6.665 2.947 1.00 95.38 86 ALA A CA 1
ATOM 641 C C . ALA A 1 86 ? -11.941 5.765 2.304 1.00 95.38 86 ALA A C 1
ATOM 643 O O . ALA A 1 86 ? -12.846 6.279 1.653 1.00 95.38 86 ALA A O 1
ATOM 644 N N . GLU A 1 87 ? -11.854 4.448 2.498 1.00 95.00 87 GLU A N 1
ATOM 645 C CA . GLU A 1 87 ? -12.691 3.456 1.799 1.00 95.00 87 GLU A CA 1
ATOM 646 C C . GLU A 1 87 ? -13.871 2.943 2.640 1.00 95.00 87 GLU A C 1
ATOM 648 O O . GLU A 1 87 ? -14.592 2.021 2.250 1.00 95.00 87 GLU A O 1
ATOM 653 N N . ALA A 1 88 ? -14.087 3.514 3.826 1.00 96.94 88 ALA A N 1
ATOM 654 C CA . ALA A 1 88 ? -15.215 3.144 4.664 1.00 96.94 88 ALA A CA 1
ATOM 655 C C . ALA A 1 88 ? -16.542 3.627 4.059 1.00 96.94 88 ALA A C 1
ATOM 657 O O . ALA A 1 88 ? -16.723 4.809 3.769 1.00 96.94 88 ALA A O 1
ATOM 658 N N . VAL A 1 89 ? -17.521 2.727 3.971 1.00 97.69 89 VAL A N 1
ATOM 659 C CA . VAL A 1 89 ? -18.916 3.071 3.651 1.00 97.69 89 VAL A CA 1
ATOM 660 C C . VAL A 1 89 ? -19.564 3.754 4.858 1.00 97.69 89 VAL A C 1
ATOM 662 O O . VAL A 1 89 ? -20.251 4.765 4.720 1.00 97.69 89 VAL A O 1
ATOM 665 N N . LEU A 1 90 ? -19.311 3.225 6.060 1.00 98.12 90 LEU A N 1
ATOM 666 C CA . LEU A 1 90 ? -19.623 3.896 7.320 1.00 98.12 90 LEU A CA 1
ATOM 667 C C . LEU A 1 90 ? -18.316 4.242 8.018 1.00 98.12 90 LEU A C 1
ATOM 669 O O . LEU A 1 90 ? -17.558 3.343 8.381 1.00 98.12 90 LEU A O 1
ATOM 673 N N . ALA A 1 91 ? -18.067 5.535 8.218 1.00 98.00 91 ALA A N 1
ATOM 674 C CA . ALA A 1 91 ? -16.819 6.014 8.797 1.00 98.00 91 ALA A CA 1
ATOM 675 C C . ALA A 1 91 ? -16.571 5.423 10.204 1.00 98.00 91 ALA A C 1
ATOM 677 O O . ALA A 1 91 ? -17.474 5.447 11.051 1.00 98.00 91 ALA A O 1
ATOM 678 N N . PRO A 1 92 ? -15.358 4.914 10.490 1.00 98.12 92 PRO A N 1
ATOM 679 C CA . PRO A 1 92 ? -14.976 4.525 11.839 1.00 98.12 92 PRO A CA 1
ATOM 680 C C . PRO A 1 92 ? -14.752 5.752 12.731 1.00 98.12 92 PRO A C 1
ATOM 682 O O . PRO A 1 92 ? -14.458 6.854 12.267 1.00 98.12 92 PRO A O 1
ATOM 685 N N . VAL A 1 93 ? -14.807 5.541 14.044 1.00 98.12 93 VAL A N 1
ATOM 686 C CA . VAL A 1 93 ? -14.361 6.536 15.025 1.00 98.12 93 VAL A CA 1
ATOM 687 C C . VAL A 1 93 ? -12.853 6.397 15.217 1.00 98.12 93 VAL A C 1
ATOM 689 O O . VAL A 1 93 ? -12.370 5.320 15.584 1.00 98.12 93 VAL A O 1
ATOM 692 N N . GLN A 1 94 ? -12.122 7.492 15.002 1.00 97.56 94 GLN A N 1
ATOM 693 C CA . GLN A 1 94 ? -10.684 7.593 15.252 1.00 97.56 94 GLN A CA 1
ATOM 694 C C . GLN A 1 94 ? -10.412 8.020 16.702 1.00 97.56 94 GLN A C 1
ATOM 696 O O . GLN A 1 94 ? -10.837 9.086 17.145 1.00 97.56 94 GLN A O 1
ATOM 701 N N . GLY A 1 95 ? -9.686 7.181 17.438 1.00 96.38 95 GLY A N 1
ATOM 702 C CA . GLY A 1 95 ? -9.159 7.473 18.768 1.00 96.38 95 GLY A CA 1
ATOM 703 C C . GLY A 1 95 ? -7.687 7.898 18.750 1.00 96.38 95 GLY A C 1
ATOM 704 O O . GLY A 1 95 ? -7.111 8.216 17.709 1.00 96.38 95 GLY A O 1
ATOM 705 N N . ALA A 1 96 ? -7.052 7.865 19.925 1.00 94.19 96 ALA A N 1
ATOM 706 C CA . ALA A 1 96 ? -5.629 8.170 20.070 1.00 94.19 96 ALA A CA 1
ATOM 707 C C . ALA A 1 96 ? -4.746 7.232 19.224 1.00 94.19 96 ALA A C 1
ATOM 709 O O . ALA A 1 96 ? -5.061 6.047 19.063 1.00 94.19 96 ALA A O 1
ATOM 710 N N . ASN A 1 97 ? -3.632 7.769 18.709 1.00 90.75 97 ASN A N 1
ATOM 711 C CA . ASN A 1 97 ? -2.672 7.059 17.848 1.00 90.75 97 ASN A CA 1
ATOM 712 C C . ASN A 1 97 ? -3.346 6.356 16.655 1.00 90.75 97 ASN A C 1
ATOM 714 O O . ASN A 1 97 ? -3.030 5.212 16.340 1.00 90.75 97 ASN A O 1
ATOM 718 N N . CYS A 1 98 ? -4.352 7.013 16.074 1.00 96.31 98 CYS A N 1
ATOM 719 C CA . CYS A 1 98 ? -5.150 6.508 14.961 1.00 96.31 98 CYS A CA 1
ATOM 720 C C . CYS A 1 98 ? -5.786 5.123 15.184 1.00 96.31 98 CYS A C 1
ATOM 722 O O . CYS A 1 98 ? -5.957 4.323 14.263 1.00 96.31 98 CYS A O 1
ATOM 724 N N . THR A 1 99 ? -6.171 4.820 16.425 1.00 95.31 99 THR A N 1
ATOM 725 C CA . THR A 1 99 ? -6.934 3.600 16.704 1.00 95.31 99 THR A CA 1
ATOM 726 C C . THR A 1 99 ? -8.336 3.740 16.115 1.00 95.31 99 THR A C 1
ATOM 728 O O . THR A 1 99 ? -9.114 4.568 16.582 1.00 95.31 99 THR A O 1
ATOM 731 N N . LEU A 1 100 ? -8.673 2.927 15.114 1.00 97.38 100 LEU A N 1
ATOM 732 C CA . LEU A 1 100 ? -9.993 2.941 14.478 1.00 97.38 100 LEU A CA 1
ATOM 733 C C . LEU A 1 100 ? -10.944 1.947 15.157 1.00 97.38 100 LEU A C 1
ATOM 735 O O . LEU A 1 100 ? -10.590 0.788 15.394 1.00 97.38 100 LEU A O 1
ATOM 739 N N . THR A 1 101 ? -12.162 2.398 15.459 1.00 97.50 101 THR A N 1
ATOM 740 C CA . THR A 1 101 ? -13.221 1.583 16.078 1.00 97.50 101 THR A CA 1
ATOM 741 C C . THR A 1 101 ? -14.540 1.716 15.325 1.00 97.50 101 THR A C 1
ATOM 743 O O . THR A 1 101 ? -14.880 2.791 14.837 1.00 97.50 101 THR A O 1
ATOM 746 N N . GLY A 1 102 ? -15.290 0.615 15.232 1.00 97.50 102 GLY A N 1
ATOM 747 C CA . GLY A 1 102 ? -16.488 0.553 14.396 1.00 97.50 102 GLY A CA 1
ATOM 748 C C . GLY A 1 102 ? -16.153 0.644 12.906 1.00 97.50 102 GLY A C 1
ATOM 749 O O . GLY A 1 102 ? -15.099 0.172 12.474 1.00 97.50 102 GLY A O 1
ATOM 750 N N . GLY A 1 103 ? -17.059 1.263 12.155 1.00 98.06 103 GLY A N 1
ATOM 751 C CA . GLY A 1 103 ? -16.990 1.399 10.706 1.00 98.06 103 GLY A CA 1
ATOM 752 C C . GLY A 1 103 ? -17.480 0.164 9.951 1.00 98.06 103 GLY A C 1
ATOM 753 O O . GLY A 1 103 ? -17.602 -0.925 10.521 1.00 98.06 103 GLY A O 1
ATOM 754 N N . GLN A 1 104 ? -17.763 0.359 8.668 1.00 98.38 104 GLN A N 1
ATOM 755 C CA . GLN A 1 104 ? -18.194 -0.688 7.748 1.00 98.38 104 GLN A CA 1
ATOM 756 C C . GLN A 1 104 ? -17.567 -0.457 6.375 1.00 98.38 104 GLN A C 1
ATOM 758 O O . GLN A 1 104 ? -17.550 0.672 5.883 1.00 98.38 104 GLN A O 1
ATOM 763 N N . TRP A 1 105 ? -17.096 -1.532 5.756 1.00 98.19 105 TRP A N 1
ATOM 764 C CA . TRP A 1 105 ? -16.469 -1.542 4.435 1.00 98.19 105 TRP A CA 1
ATOM 765 C C . TRP A 1 105 ? -17.198 -2.524 3.530 1.00 98.19 105 TRP A C 1
ATOM 767 O O . TRP A 1 105 ? -17.794 -3.487 4.010 1.00 98.19 105 TRP A O 1
ATOM 777 N N . TYR A 1 106 ? -17.136 -2.294 2.226 1.00 97.06 106 TYR A N 1
ATOM 778 C CA . TYR A 1 106 ? -17.630 -3.231 1.226 1.00 97.06 106 TYR A CA 1
ATOM 779 C C . TYR A 1 106 ? -16.439 -3.920 0.554 1.00 97.06 106 TYR A C 1
ATOM 781 O O . TYR A 1 106 ? -15.540 -3.245 0.064 1.00 97.06 106 TYR A O 1
ATOM 789 N N . SER A 1 107 ? -16.419 -5.255 0.552 1.00 95.00 107 SER A N 1
ATOM 790 C CA . SER A 1 107 ? -15.410 -6.051 -0.153 1.00 95.00 107 SER A CA 1
ATOM 791 C C . SER A 1 107 ? -15.923 -6.379 -1.557 1.00 95.00 107 SER A C 1
ATOM 793 O O . SER A 1 107 ? -16.815 -7.225 -1.679 1.00 95.00 107 SER A O 1
ATOM 795 N N . PRO A 1 108 ? -15.375 -5.769 -2.624 1.00 92.31 108 PRO A N 1
ATOM 796 C CA . PRO A 1 108 ? -15.796 -6.069 -3.992 1.00 92.31 108 PRO A CA 1
ATOM 797 C C . PRO A 1 108 ? -15.386 -7.479 -4.442 1.00 92.31 108 PRO A C 1
ATOM 799 O O . PRO A 1 108 ? -15.985 -8.021 -5.365 1.00 92.31 108 PRO A O 1
ATOM 802 N N . TYR A 1 109 ? -14.390 -8.085 -3.789 1.00 93.00 109 TYR A N 1
ATOM 803 C CA . TYR A 1 109 ? -13.931 -9.445 -4.082 1.00 93.00 109 TYR A CA 1
ATOM 804 C C . TYR A 1 109 ? -14.871 -10.524 -3.542 1.00 93.00 109 TYR A C 1
ATOM 806 O O . TYR A 1 109 ? -14.966 -11.605 -4.118 1.00 93.00 109 TYR A O 1
ATOM 814 N N . ASP A 1 110 ? -15.557 -10.226 -2.438 1.00 95.00 110 ASP A N 1
ATOM 815 C CA . ASP A 1 110 ? -16.441 -11.168 -1.750 1.00 95.00 110 ASP A CA 1
ATOM 816 C C . ASP A 1 110 ? -17.934 -10.826 -1.911 1.00 95.00 110 ASP A C 1
ATOM 818 O O . ASP A 1 110 ? -18.773 -11.591 -1.437 1.00 95.00 110 ASP A O 1
ATOM 822 N N . ASP A 1 111 ? -18.263 -9.669 -2.500 1.00 96.75 111 ASP A N 1
ATOM 823 C CA . ASP A 1 111 ? -19.623 -9.106 -2.584 1.00 96.75 111 ASP A CA 1
ATOM 824 C C . ASP A 1 111 ? -20.327 -9.049 -1.212 1.00 96.75 111 ASP A C 1
ATOM 826 O O . ASP A 1 111 ? -21.442 -9.538 -1.009 1.00 96.75 111 ASP A O 1
ATOM 830 N N . ARG A 1 112 ? -19.635 -8.497 -0.204 1.00 97.62 112 ARG A N 1
ATOM 831 C CA . ARG A 1 112 ? -20.161 -8.419 1.170 1.00 97.62 112 ARG A CA 1
ATOM 832 C C . ARG A 1 112 ? -19.715 -7.174 1.919 1.00 97.62 112 ARG A C 1
ATOM 834 O O . ARG A 1 112 ? -18.625 -6.649 1.700 1.00 97.62 112 ARG A O 1
ATOM 841 N N . TYR A 1 113 ? -20.533 -6.780 2.890 1.00 98.25 113 TYR A N 1
ATOM 842 C CA . TYR A 1 113 ? -20.164 -5.783 3.890 1.00 98.25 113 TYR A CA 1
ATOM 843 C C . TYR A 1 113 ? -19.427 -6.433 5.064 1.00 98.25 113 TYR A C 1
ATOM 845 O O . TYR A 1 113 ? -19.783 -7.526 5.509 1.00 98.25 113 TYR A O 1
ATOM 853 N N . ILE A 1 114 ? -18.398 -5.750 5.557 1.00 98.19 114 ILE A N 1
ATOM 854 C CA . ILE A 1 114 ? -17.554 -6.179 6.670 1.00 98.19 114 ILE A CA 1
ATOM 855 C C . ILE A 1 114 ? -17.568 -5.084 7.732 1.00 98.19 114 ILE A C 1
ATOM 857 O O . ILE A 1 114 ? -17.220 -3.934 7.458 1.00 98.19 114 ILE A O 1
ATOM 861 N N . ASP A 1 115 ? -17.947 -5.455 8.953 1.00 97.94 115 ASP A N 1
ATOM 862 C CA . ASP A 1 115 ? -17.959 -4.550 10.097 1.00 97.94 115 ASP A CA 1
ATOM 863 C C . ASP A 1 115 ? -16.628 -4.596 10.850 1.00 97.94 115 ASP A C 1
ATOM 865 O O . ASP A 1 115 ? -16.106 -5.662 11.192 1.00 97.94 115 ASP A O 1
ATOM 869 N N . GLY A 1 116 ? -16.115 -3.414 11.182 1.00 97.06 116 GLY A N 1
ATOM 870 C CA . GLY A 1 116 ? -14.895 -3.262 11.961 1.00 97.06 116 GLY A CA 1
ATOM 871 C C . GLY A 1 116 ? -13.607 -3.500 11.167 1.00 97.06 116 GLY A C 1
ATOM 872 O O . GLY A 1 116 ? -13.409 -4.514 10.505 1.00 97.06 116 GLY A O 1
ATOM 873 N N . ALA A 1 117 ? -12.644 -2.601 11.362 1.00 95.31 117 ALA A N 1
ATOM 874 C CA . ALA A 1 117 ? -11.351 -2.587 10.673 1.00 95.31 117 ALA A CA 1
ATOM 875 C C . ALA A 1 117 ? -10.463 -3.841 10.850 1.00 95.31 117 ALA A C 1
ATOM 877 O O . ALA A 1 117 ? -9.386 -3.909 10.261 1.00 95.31 117 ALA A O 1
ATOM 878 N N . ARG A 1 118 ? -10.845 -4.796 11.709 1.00 95.12 118 ARG A N 1
ATOM 879 C CA . ARG A 1 118 ? -10.134 -6.073 11.918 1.00 95.12 118 ARG A CA 1
ATOM 880 C C . ARG A 1 118 ? -10.725 -7.232 11.113 1.00 95.12 118 ARG A C 1
ATOM 882 O O . ARG A 1 118 ? -10.112 -8.290 11.079 1.00 95.12 118 ARG A O 1
ATOM 889 N N . GLY A 1 119 ? -11.908 -7.055 10.525 1.00 95.06 119 GLY A N 1
ATOM 890 C CA . GLY A 1 119 ? -12.576 -8.085 9.731 1.00 95.06 119 GLY A CA 1
ATOM 891 C C . GLY A 1 119 ? -12.050 -8.207 8.300 1.00 95.06 119 GLY A C 1
ATOM 892 O O . GLY A 1 119 ? -12.489 -9.100 7.583 1.00 95.06 119 GLY A O 1
ATOM 893 N N . LEU A 1 120 ? -11.144 -7.316 7.885 1.00 95.69 120 LEU A N 1
ATOM 894 C CA . LEU A 1 120 ? -10.577 -7.264 6.542 1.00 95.69 120 LEU A CA 1
ATOM 895 C C . LEU A 1 120 ? -9.113 -6.818 6.554 1.00 95.69 120 LEU A C 1
ATOM 897 O O . LEU A 1 120 ? -8.643 -6.161 7.493 1.00 95.69 120 LEU A O 1
ATOM 901 N N . ASP A 1 121 ? -8.433 -7.146 5.463 1.00 94.69 121 ASP A N 1
ATOM 902 C CA . ASP A 1 121 ? -7.090 -6.686 5.150 1.00 94.69 121 ASP A CA 1
ATOM 903 C C . ASP A 1 121 ? -7.122 -5.649 4.028 1.00 94.69 121 ASP A C 1
ATOM 905 O O . ASP A 1 121 ? -8.048 -5.605 3.223 1.00 94.69 121 ASP A O 1
ATOM 909 N N . ILE A 1 122 ? -6.087 -4.812 4.001 1.00 94.19 122 ILE A N 1
ATOM 910 C CA . ILE A 1 122 ? -5.829 -3.885 2.903 1.00 94.19 122 ILE A CA 1
ATOM 911 C C . ILE A 1 122 ? -4.830 -4.551 1.968 1.00 94.19 122 ILE A C 1
ATOM 913 O O . ILE A 1 122 ? -3.768 -4.989 2.426 1.00 94.19 122 ILE A O 1
ATOM 917 N N . ASP A 1 123 ? -5.169 -4.607 0.684 1.00 92.56 123 ASP A N 1
ATOM 918 C CA . ASP A 1 123 ? -4.360 -5.261 -0.337 1.00 92.56 123 ASP A CA 1
ATOM 919 C C . ASP A 1 123 ? -3.972 -4.302 -1.465 1.00 92.56 123 ASP A C 1
ATOM 921 O O . ASP A 1 123 ? -4.618 -3.281 -1.700 1.00 92.56 123 ASP A O 1
ATOM 925 N N . HIS A 1 124 ? -2.892 -4.639 -2.166 1.00 93.38 124 HIS A N 1
ATOM 926 C CA . HIS A 1 124 ? -2.453 -3.911 -3.351 1.00 93.38 124 HIS A CA 1
ATOM 927 C C . HIS A 1 124 ? -3.144 -4.491 -4.584 1.00 93.38 124 HIS A C 1
ATOM 929 O O . HIS A 1 124 ? -2.919 -5.653 -4.911 1.00 93.38 124 HIS A O 1
ATOM 935 N N . LEU A 1 125 ? -3.913 -3.672 -5.315 1.00 90.94 125 LEU A N 1
ATOM 936 C CA . LEU A 1 125 ? -4.592 -4.109 -6.546 1.00 90.94 125 LEU A CA 1
ATOM 937 C C . LEU A 1 125 ? -3.621 -4.733 -7.561 1.00 90.94 125 LEU A C 1
ATOM 939 O O . LEU A 1 125 ? -3.924 -5.757 -8.167 1.00 90.94 125 LEU A O 1
ATOM 943 N N . VAL A 1 126 ? -2.444 -4.125 -7.724 1.00 94.00 126 VAL A N 1
ATOM 944 C CA . VAL A 1 126 ? -1.299 -4.759 -8.383 1.00 94.00 126 VAL A CA 1
ATOM 945 C C . VAL A 1 126 ? -0.352 -5.261 -7.287 1.00 94.00 126 VAL A C 1
ATOM 947 O O . VAL A 1 126 ? 0.298 -4.437 -6.629 1.00 94.00 126 VAL A O 1
ATOM 950 N N . PRO A 1 127 ? -0.251 -6.587 -7.067 1.00 95.12 127 PRO A N 1
ATOM 951 C CA . PRO A 1 127 ? 0.499 -7.143 -5.948 1.00 95.12 127 PRO A CA 1
ATOM 952 C C . PRO A 1 127 ? 1.969 -6.722 -5.937 1.00 95.12 127 PRO A C 1
ATOM 954 O O . PRO A 1 127 ? 2.610 -6.573 -6.974 1.00 95.12 127 PRO A O 1
ATOM 957 N N . LEU A 1 128 ? 2.562 -6.628 -4.745 1.00 97.19 128 LEU A N 1
ATOM 958 C CA . LEU A 1 128 ? 3.987 -6.295 -4.594 1.00 97.19 128 LEU A CA 1
ATOM 959 C C . LEU A 1 128 ? 4.919 -7.292 -5.309 1.00 97.19 128 LEU A C 1
ATOM 961 O O . LEU A 1 128 ? 6.004 -6.918 -5.745 1.00 97.19 128 LEU A O 1
ATOM 965 N N . ALA A 1 129 ? 4.518 -8.565 -5.386 1.00 97.69 129 ALA A N 1
ATOM 966 C CA . ALA A 1 129 ? 5.250 -9.588 -6.133 1.00 97.69 129 ALA A CA 1
ATOM 967 C C . ALA A 1 129 ? 5.141 -9.364 -7.647 1.00 97.69 129 ALA A C 1
ATOM 969 O O . ALA A 1 129 ? 6.144 -9.452 -8.335 1.00 97.69 129 ALA A O 1
ATOM 970 N N . GLU A 1 130 ? 3.963 -8.987 -8.143 1.00 97.31 130 GLU A N 1
ATOM 971 C CA . GLU A 1 130 ? 3.772 -8.659 -9.559 1.00 97.31 130 GLU A CA 1
ATOM 972 C C . GLU A 1 130 ? 4.618 -7.446 -9.960 1.00 97.31 130 GLU A C 1
ATOM 974 O O . GLU A 1 130 ? 5.353 -7.480 -10.940 1.00 97.31 130 GLU A O 1
ATOM 979 N N . ALA A 1 131 ? 4.614 -6.391 -9.139 1.00 96.44 131 ALA A N 1
ATOM 980 C CA . ALA A 1 131 ? 5.477 -5.238 -9.372 1.00 96.44 131 ALA A CA 1
ATOM 981 C C . ALA A 1 131 ? 6.959 -5.644 -9.467 1.00 96.44 131 ALA A C 1
ATOM 983 O O . ALA A 1 131 ? 7.691 -5.107 -10.299 1.00 96.44 131 ALA A O 1
ATOM 984 N N . TRP A 1 132 ? 7.407 -6.593 -8.632 1.00 97.94 132 TRP A N 1
ATOM 985 C CA . TRP A 1 132 ? 8.764 -7.141 -8.691 1.00 97.94 132 TRP A CA 1
ATOM 986 C C . TRP A 1 132 ? 9.030 -7.866 -10.007 1.00 97.94 132 TRP A C 1
ATOM 988 O O . TRP A 1 132 ? 9.984 -7.495 -10.695 1.00 97.94 132 TRP A O 1
ATOM 998 N N . ASP A 1 133 ? 8.173 -8.828 -10.349 1.00 96.94 133 ASP A N 1
ATOM 999 C CA . ASP A 1 133 ? 8.261 -9.661 -11.552 1.00 96.94 133 ASP A CA 1
ATOM 1000 C C . ASP A 1 133 ? 8.281 -8.789 -12.826 1.00 96.94 133 ASP A C 1
ATOM 1002 O O . ASP A 1 133 ? 9.014 -9.080 -13.772 1.00 96.94 133 ASP A O 1
ATOM 1006 N N . SER A 1 134 ? 7.581 -7.650 -12.785 1.00 94.38 134 SER A N 1
ATOM 1007 C CA . SER A 1 134 ? 7.485 -6.641 -13.847 1.00 94.38 134 SER A CA 1
ATOM 1008 C C . SER A 1 134 ? 8.575 -5.546 -13.825 1.00 94.38 134 SER A C 1
ATOM 1010 O O . SER A 1 134 ? 8.523 -4.601 -14.619 1.00 94.38 134 SER A O 1
ATOM 1012 N N . GLY A 1 135 ? 9.591 -5.636 -12.955 1.00 94.44 135 GLY A N 1
ATOM 1013 C CA . GLY A 1 135 ? 10.779 -4.764 -13.001 1.00 94.44 135 GLY A CA 1
ATOM 1014 C C . GLY A 1 135 ? 11.114 -3.982 -11.727 1.00 94.44 135 GLY A C 1
ATOM 1015 O O . GLY A 1 135 ? 12.184 -3.366 -11.659 1.00 94.44 135 GLY A O 1
ATOM 1016 N N . ALA A 1 136 ? 10.276 -4.023 -10.685 1.00 96.56 136 ALA A N 1
ATOM 1017 C CA . ALA A 1 136 ? 10.562 -3.344 -9.414 1.00 96.56 136 ALA A CA 1
ATOM 1018 C C . ALA A 1 136 ? 11.750 -3.950 -8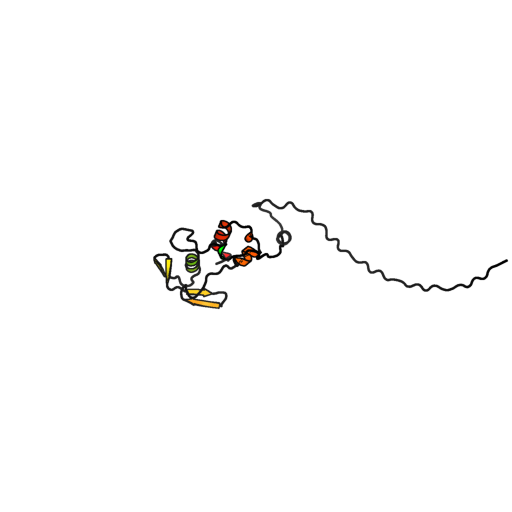.643 1.00 96.56 136 ALA A C 1
ATOM 1020 O O . ALA A 1 136 ? 12.232 -3.360 -7.665 1.00 96.56 136 ALA A O 1
ATOM 1021 N N . TYR A 1 137 ? 12.281 -5.091 -9.099 1.00 96.12 137 TYR A N 1
ATOM 1022 C CA . TYR A 1 137 ? 13.564 -5.618 -8.634 1.00 96.12 137 TYR A CA 1
ATOM 1023 C C . TYR A 1 137 ? 14.710 -4.609 -8.810 1.00 96.12 137 TYR A C 1
ATOM 1025 O O . TYR A 1 137 ? 15.625 -4.561 -7.985 1.00 96.12 137 TYR A O 1
ATOM 1033 N N . ALA A 1 138 ? 14.645 -3.769 -9.850 1.00 96.00 138 ALA A N 1
ATOM 1034 C CA . ALA A 1 138 ? 15.664 -2.771 -10.167 1.00 96.00 138 ALA A CA 1
ATOM 1035 C C . ALA A 1 138 ? 15.472 -1.439 -9.423 1.00 96.00 138 ALA A C 1
ATOM 1037 O O . ALA A 1 138 ? 16.362 -0.589 -9.446 1.00 96.00 138 ALA A O 1
ATOM 1038 N N . TRP A 1 139 ? 14.328 -1.243 -8.764 1.00 97.62 139 TRP A N 1
ATOM 1039 C CA . TRP A 1 139 ? 14.030 -0.008 -8.047 1.00 97.62 139 TRP A CA 1
ATOM 1040 C C . TRP A 1 139 ? 14.922 0.170 -6.814 1.00 97.62 139 TRP A C 1
ATOM 1042 O O . TRP A 1 139 ? 15.421 -0.782 -6.198 1.00 97.62 139 TRP A O 1
ATOM 1052 N N . SER A 1 140 ? 15.085 1.415 -6.392 1.00 98.38 140 SER A N 1
ATOM 1053 C CA . SER A 1 140 ? 15.601 1.739 -5.069 1.00 98.38 140 SER A CA 1
ATOM 1054 C C . SER A 1 140 ? 14.621 1.294 -3.974 1.00 98.38 140 SER A C 1
ATOM 1056 O O . SER A 1 140 ? 13.424 1.098 -4.195 1.00 98.38 140 SER A O 1
ATOM 1058 N N . ALA A 1 141 ? 15.118 1.171 -2.740 1.00 98.25 141 ALA A N 1
ATOM 1059 C CA . ALA A 1 141 ? 14.254 0.892 -1.592 1.00 98.25 141 ALA A CA 1
ATOM 1060 C C . ALA A 1 141 ? 13.187 1.983 -1.386 1.00 98.25 141 ALA A C 1
ATOM 1062 O O . ALA A 1 141 ? 12.077 1.675 -0.964 1.00 98.25 141 ALA A O 1
ATOM 1063 N N . LYS A 1 142 ? 13.507 3.241 -1.720 1.00 98.00 142 LYS A N 1
ATOM 1064 C CA . LYS A 1 142 ? 12.579 4.368 -1.595 1.00 98.00 142 LYS A CA 1
ATOM 1065 C C . LYS A 1 142 ? 11.456 4.312 -2.630 1.00 98.00 142 LYS A C 1
ATOM 1067 O O . LYS A 1 142 ? 10.324 4.613 -2.286 1.00 98.00 142 LYS A O 1
ATOM 1072 N N . GLU A 1 143 ? 11.746 3.907 -3.863 1.00 98.00 143 GLU A N 1
ATOM 1073 C CA . GLU A 1 143 ? 10.717 3.710 -4.895 1.00 98.00 143 GLU A CA 1
ATOM 1074 C C . GLU A 1 143 ? 9.778 2.554 -4.535 1.00 98.00 143 GLU A C 1
ATOM 1076 O O . GLU A 1 143 ? 8.565 2.703 -4.635 1.00 98.00 143 GLU A O 1
ATOM 1081 N N . ARG A 1 144 ? 10.311 1.436 -4.018 1.00 98.44 144 ARG A N 1
ATOM 1082 C CA . ARG A 1 144 ? 9.472 0.340 -3.502 1.00 98.44 144 ARG A CA 1
ATOM 1083 C C . ARG A 1 144 ? 8.623 0.754 -2.300 1.00 98.44 144 ARG A C 1
ATOM 1085 O O . ARG A 1 144 ? 7.475 0.337 -2.213 1.00 98.44 144 ARG A O 1
ATOM 1092 N N . GLU A 1 145 ? 9.167 1.556 -1.383 1.00 98.19 145 GLU A N 1
ATOM 1093 C CA . GLU A 1 145 ? 8.394 2.142 -0.278 1.00 98.19 145 GLU A CA 1
ATOM 1094 C C . GLU A 1 145 ? 7.294 3.072 -0.807 1.00 98.19 145 GLU A C 1
ATOM 1096 O O . GLU A 1 145 ? 6.154 2.952 -0.375 1.00 98.19 145 GLU A O 1
ATOM 1101 N N . ALA A 1 146 ? 7.598 3.950 -1.766 1.00 96.81 146 ALA A N 1
ATOM 1102 C CA . ALA A 1 146 ? 6.603 4.836 -2.363 1.00 96.81 146 ALA A CA 1
ATOM 1103 C C . ALA A 1 146 ? 5.467 4.039 -3.022 1.00 96.81 146 ALA A C 1
ATOM 1105 O O . ALA A 1 146 ? 4.309 4.285 -2.716 1.00 96.81 146 ALA A O 1
ATOM 1106 N N . TYR A 1 147 ? 5.794 3.025 -3.829 1.00 96.44 147 TYR A N 1
ATOM 1107 C CA . TYR A 1 147 ? 4.805 2.140 -4.447 1.00 96.44 147 TYR A CA 1
ATOM 1108 C C . TYR A 1 147 ? 3.941 1.406 -3.412 1.00 96.44 147 TYR A C 1
ATOM 1110 O O . TYR A 1 147 ? 2.722 1.353 -3.532 1.00 96.44 147 TYR A O 1
ATOM 1118 N N . ALA A 1 148 ? 4.559 0.862 -2.359 1.00 97.31 148 ALA A N 1
ATOM 1119 C CA . ALA A 1 148 ? 3.844 0.108 -1.333 1.00 97.31 148 ALA A CA 1
ATOM 1120 C C . ALA A 1 148 ? 2.892 0.963 -0.484 1.00 97.31 148 ALA A C 1
ATOM 1122 O O . ALA A 1 148 ? 2.051 0.395 0.215 1.00 97.31 148 ALA A O 1
ATOM 1123 N N . ASN A 1 149 ? 3.037 2.291 -0.511 1.00 97.00 149 ASN A N 1
ATOM 1124 C CA . ASN A 1 149 ? 2.236 3.218 0.284 1.00 97.00 149 ASN A CA 1
ATOM 1125 C C . ASN A 1 149 ? 1.533 4.289 -0.564 1.00 97.00 149 ASN A C 1
ATOM 1127 O O . ASN A 1 149 ? 1.129 5.316 -0.017 1.00 97.00 149 ASN A O 1
ATOM 1131 N N . ASP A 1 150 ? 1.420 4.082 -1.878 1.00 94.75 150 ASP A N 1
ATOM 1132 C CA . ASP A 1 150 ? 0.760 5.038 -2.760 1.00 94.75 150 ASP A CA 1
ATOM 1133 C C . ASP A 1 150 ? -0.752 5.065 -2.505 1.00 94.75 150 ASP A C 1
ATOM 1135 O O . ASP A 1 150 ? -1.405 4.027 -2.434 1.00 94.75 150 ASP A O 1
ATOM 1139 N N . LEU A 1 151 ? -1.291 6.275 -2.359 1.00 92.62 151 LEU A N 1
ATOM 1140 C CA . LEU A 1 151 ? -2.720 6.552 -2.177 1.00 92.62 151 LEU A CA 1
ATOM 1141 C C . LEU A 1 151 ? -3.237 7.530 -3.247 1.00 92.62 151 LEU A C 1
ATOM 1143 O O . LEU A 1 151 ? -4.343 8.060 -3.122 1.00 92.62 151 LEU A O 1
ATOM 1147 N N . GLY A 1 152 ? -2.409 7.858 -4.244 1.00 87.12 152 GLY A N 1
ATOM 1148 C CA . GLY A 1 152 ? -2.645 8.960 -5.174 1.00 87.12 152 GLY A CA 1
ATOM 1149 C C . GLY A 1 152 ? -3.438 8.584 -6.424 1.00 87.12 152 GLY A C 1
ATOM 1150 O O . GLY A 1 152 ? -3.862 9.482 -7.146 1.00 87.12 152 GLY A O 1
ATOM 1151 N N . ASP A 1 153 ? -3.631 7.293 -6.702 1.00 80.88 153 ASP A N 1
ATOM 1152 C CA . ASP A 1 153 ? -4.364 6.836 -7.884 1.00 80.88 153 ASP A CA 1
ATOM 1153 C C . ASP A 1 153 ? -5.873 6.750 -7.620 1.00 80.88 153 ASP A C 1
ATOM 1155 O O . ASP A 1 153 ? -6.353 5.861 -6.919 1.00 80.88 153 ASP A O 1
ATOM 1159 N N . ASP A 1 154 ? -6.645 7.649 -8.229 1.00 79.44 154 ASP A N 1
ATOM 1160 C CA . ASP A 1 154 ? -8.109 7.655 -8.117 1.00 79.44 154 ASP A CA 1
ATOM 1161 C C . ASP A 1 154 ? -8.766 6.386 -8.683 1.00 79.44 154 ASP A C 1
ATOM 1163 O O . ASP A 1 154 ? -9.895 6.069 -8.324 1.00 79.44 154 ASP A O 1
ATOM 1167 N N . ARG A 1 155 ? -8.078 5.641 -9.560 1.00 74.88 155 ARG A N 1
ATOM 1168 C CA . ARG A 1 155 ? -8.589 4.367 -10.102 1.00 74.88 155 ARG A CA 1
ATOM 1169 C C . ARG A 1 155 ? -8.463 3.212 -9.114 1.00 74.88 155 ARG A C 1
ATOM 1171 O O . ARG A 1 155 ? -9.000 2.141 -9.382 1.00 74.88 155 ARG A O 1
ATOM 1178 N N . ALA A 1 156 ? -7.697 3.401 -8.042 1.00 67.00 156 ALA A N 1
ATOM 1179 C CA . ALA A 1 156 ? -7.534 2.422 -6.979 1.00 67.00 156 ALA A CA 1
ATOM 1180 C C . ALA A 1 156 ? -8.578 2.592 -5.857 1.00 67.00 156 ALA A C 1
ATOM 1182 O O . ALA A 1 156 ? -8.492 1.870 -4.870 1.00 67.00 156 ALA A O 1
ATOM 1183 N N . ARG A 1 157 ? -9.530 3.527 -6.007 1.00 62.03 157 ARG A N 1
ATOM 1184 C CA . ARG A 1 157 ? -10.582 3.868 -5.037 1.00 62.03 157 ARG A CA 1
ATOM 1185 C C . ARG A 1 157 ? -11.967 3.420 -5.499 1.00 62.03 157 ARG A C 1
ATOM 1187 O O . ARG A 1 157 ? -12.189 3.341 -6.729 1.00 62.03 157 ARG A O 1
#